Protein AF-A0A3C2A1V4-F1 (afdb_monomer_lite)

pLDDT: mean 94.2, std 7.48, range [55.81, 98.06]

Radius of gyration: 15.29 Å; chains: 1; bounding box: 38×34×36 Å

Structure (mmCIF, N/CA/C/O backbone):
data_AF-A0A3C2A1V4-F1
#
_entry.id   AF-A0A3C2A1V4-F1
#
loop_
_atom_site.group_PDB
_atom_site.id
_atom_site.type_symbol
_atom_site.label_atom_id
_atom_site.label_alt_id
_atom_site.label_comp_id
_atom_site.label_asym_id
_atom_site.label_entity_id
_atom_site.label_seq_id
_atom_site.pdbx_PDB_ins_code
_atom_site.Cartn_x
_atom_site.Cartn_y
_atom_site.Cartn_z
_atom_site.occupancy
_atom_site.B_iso_or_equiv
_atom_site.auth_seq_id
_atom_site.auth_comp_id
_atom_site.auth_asym_id
_atom_site.auth_atom_id
_atom_site.pdbx_PDB_model_num
ATOM 1 N N . GLY A 1 1 ? 0.078 0.273 22.210 1.00 79.69 1 GLY A N 1
ATOM 2 C CA . GLY A 1 1 ? -1.320 0.317 22.695 1.00 79.69 1 GLY A CA 1
ATOM 3 C C . GLY A 1 1 ? -2.096 -0.868 22.143 1.00 79.69 1 GLY A C 1
ATOM 4 O O . GLY A 1 1 ? -1.523 -1.583 21.327 1.00 79.69 1 GLY A O 1
ATOM 5 N N . PRO A 1 2 ? -3.346 -1.103 22.581 1.00 93.00 2 PRO A N 1
ATOM 6 C CA . PRO A 1 2 ? -4.205 -2.130 21.984 1.00 93.00 2 PRO A CA 1
ATOM 7 C C . PRO A 1 2 ? -4.496 -1.806 20.513 1.00 93.00 2 PRO A C 1
ATOM 9 O O . PRO A 1 2 ? -4.454 -0.637 20.129 1.00 93.00 2 PRO A O 1
ATOM 12 N N . ALA A 1 3 ? -4.786 -2.828 19.707 1.00 96.38 3 ALA A N 1
ATOM 13 C CA . ALA A 1 3 ? -5.153 -2.630 18.310 1.00 96.38 3 ALA A CA 1
ATOM 14 C C . ALA A 1 3 ? -6.516 -1.931 18.189 1.00 96.38 3 ALA A C 1
ATOM 16 O O . ALA A 1 3 ? -7.434 -2.221 18.959 1.00 96.38 3 ALA A O 1
ATOM 17 N N . GLN A 1 4 ? -6.641 -1.021 17.227 1.00 96.56 4 GLN A N 1
ATOM 18 C CA . GLN A 1 4 ? -7.856 -0.264 16.943 1.00 96.56 4 GLN A CA 1
ATOM 19 C C . GLN A 1 4 ? -8.193 -0.354 15.449 1.00 96.56 4 GLN A C 1
ATOM 21 O O . GLN A 1 4 ? -7.269 -0.384 14.628 1.00 96.56 4 GLN A O 1
ATOM 26 N N . PRO A 1 5 ? -9.488 -0.390 15.081 1.00 97.56 5 PRO A N 1
ATOM 27 C CA . PRO A 1 5 ? -9.902 -0.291 13.686 1.00 97.56 5 PRO A CA 1
ATOM 28 C C . PRO A 1 5 ? -9.336 0.983 13.055 1.00 97.56 5 PRO A C 1
ATOM 30 O O . PRO A 1 5 ? -9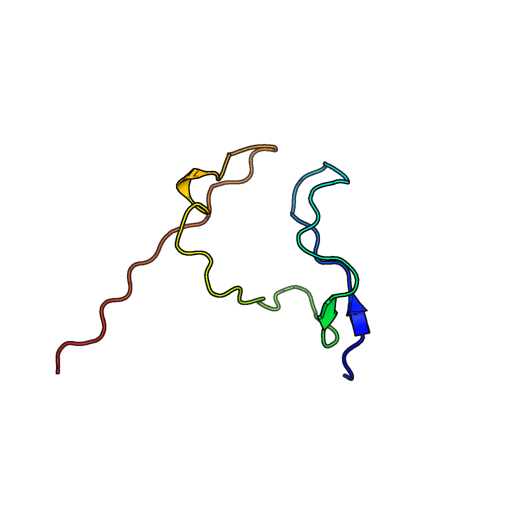.519 2.078 13.586 1.00 97.56 5 PRO A O 1
ATOM 33 N N . SER A 1 6 ? -8.610 0.823 11.953 1.00 97.38 6 SER A N 1
ATOM 34 C CA . SER A 1 6 ? -7.876 1.895 11.281 1.00 97.38 6 SER A CA 1
ATOM 35 C C . SER A 1 6 ? -8.102 1.846 9.772 1.00 97.38 6 SER A C 1
ATOM 37 O O . SER A 1 6 ? -8.339 0.782 9.199 1.00 97.38 6 SER A O 1
ATOM 39 N N . VAL A 1 7 ? -7.992 3.000 9.115 1.00 97.31 7 VAL A N 1
ATOM 40 C CA . VAL A 1 7 ? -8.017 3.100 7.650 1.00 97.31 7 VAL A CA 1
ATOM 41 C C . VAL A 1 7 ? -6.592 3.284 7.147 1.00 97.31 7 VAL A C 1
ATOM 43 O O . VAL A 1 7 ? -5.885 4.187 7.591 1.00 97.31 7 VAL A O 1
ATOM 46 N N . LEU A 1 8 ? -6.182 2.434 6.208 1.00 97.56 8 LEU A N 1
ATOM 47 C CA . LEU A 1 8 ? -4.925 2.569 5.482 1.00 97.56 8 LEU A CA 1
ATOM 48 C C . LEU A 1 8 ? -5.218 3.213 4.128 1.00 97.56 8 LEU A C 1
ATOM 50 O O . LEU A 1 8 ? -5.739 2.554 3.229 1.00 97.56 8 LEU A O 1
ATOM 54 N N . ALA A 1 9 ? -4.906 4.499 4.000 1.00 97.50 9 ALA A N 1
ATOM 55 C CA . ALA A 1 9 ? -5.066 5.256 2.762 1.00 97.50 9 ALA A CA 1
ATOM 56 C C . ALA A 1 9 ? -3.738 5.357 2.000 1.00 97.50 9 ALA A C 1
ATOM 58 O O . ALA A 1 9 ? -2.664 5.395 2.608 1.00 97.50 9 ALA A O 1
ATOM 59 N N . GLY A 1 10 ? -3.823 5.392 0.673 1.00 97.00 10 GLY A N 1
ATOM 60 C CA . GLY A 1 10 ? -2.702 5.721 -0.192 1.00 97.00 10 GLY A CA 1
ATOM 61 C C . GLY A 1 10 ? -2.424 7.230 -0.223 1.00 97.00 10 GLY A C 1
ATOM 62 O O . GLY A 1 10 ? -3.135 8.026 0.395 1.00 97.00 10 GLY A O 1
ATOM 63 N N . PRO A 1 11 ? -1.337 7.646 -0.889 1.00 96.88 11 PRO A N 1
ATOM 64 C CA . PRO A 1 11 ? -0.864 9.025 -0.841 1.00 96.88 11 PRO A CA 1
ATOM 65 C C . PRO A 1 11 ? -1.578 9.956 -1.832 1.00 96.88 11 PRO A C 1
ATOM 67 O O . PRO A 1 11 ? -1.292 11.156 -1.848 1.00 96.88 11 PRO A O 1
ATOM 70 N N . THR A 1 12 ? -2.444 9.440 -2.708 1.00 97.88 12 THR A N 1
ATOM 71 C CA . THR A 1 12 ? -3.053 10.261 -3.758 1.00 97.88 12 THR A CA 1
ATOM 72 C C . THR A 1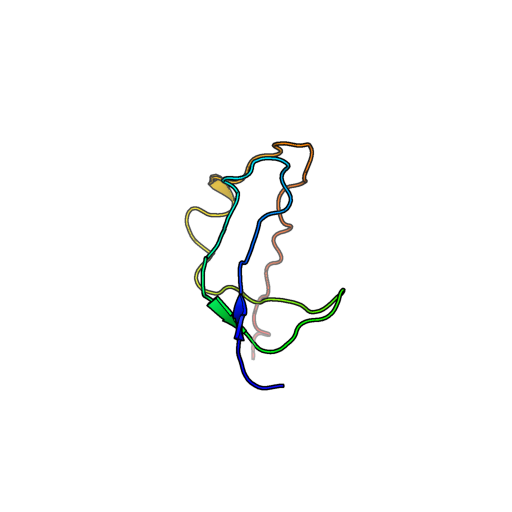 12 ? -4.166 11.160 -3.219 1.00 97.88 12 THR A C 1
ATOM 74 O O . THR A 1 12 ? -4.624 11.045 -2.087 1.00 97.88 12 THR A O 1
ATOM 77 N N . CYS A 1 13 ? -4.595 12.115 -4.045 1.00 96.62 13 CYS A N 1
ATOM 78 C CA . CYS A 1 13 ? -5.710 13.004 -3.716 1.00 96.62 13 CYS A CA 1
ATOM 79 C C . CYS A 1 13 ? -7.073 12.371 -4.030 1.00 96.62 13 CYS A C 1
ATOM 81 O O . CYS A 1 13 ? -8.089 13.057 -3.919 1.00 96.62 13 CYS A O 1
ATOM 83 N N . ASP A 1 14 ? -7.100 11.113 -4.475 1.00 97.44 14 ASP A N 1
ATOM 84 C CA . ASP A 1 14 ? -8.342 10.418 -4.767 1.00 97.44 14 ASP A CA 1
ATOM 85 C C . ASP A 1 14 ? -8.884 9.760 -3.495 1.00 97.44 14 ASP A C 1
ATOM 87 O O . ASP A 1 14 ? -8.211 8.968 -2.843 1.00 97.44 14 ASP A O 1
ATOM 91 N N . SER A 1 15 ? -10.131 10.072 -3.151 1.00 96.44 15 SER A N 1
ATOM 92 C CA . SER A 1 15 ? -10.807 9.513 -1.977 1.00 96.44 15 SER A CA 1
ATOM 93 C C . SER A 1 15 ? -10.948 7.988 -2.005 1.00 96.44 15 SER A C 1
ATOM 95 O O . SER A 1 15 ? -11.172 7.388 -0.955 1.00 96.44 15 SER A O 1
ATOM 97 N N . VAL A 1 16 ? -10.840 7.363 -3.185 1.00 96.88 16 VAL A N 1
ATOM 98 C CA . VAL A 1 16 ? -10.918 5.901 -3.320 1.00 96.88 16 VAL A CA 1
ATOM 99 C C . VAL A 1 16 ? -9.562 5.205 -3.200 1.00 96.88 16 VAL A C 1
ATOM 101 O O . VAL A 1 16 ? -9.523 3.977 -3.219 1.00 96.88 16 VAL A O 1
ATOM 104 N N . ASP A 1 17 ? -8.462 5.952 -3.054 1.00 97.75 17 ASP A N 1
ATOM 105 C CA . ASP A 1 17 ? -7.122 5.404 -2.819 1.00 97.75 17 ASP A CA 1
ATOM 106 C C . ASP A 1 17 ? -6.997 4.891 -1.377 1.00 97.75 17 ASP A C 1
ATOM 108 O O . ASP A 1 17 ? -6.386 5.497 -0.496 1.00 97.75 17 ASP A O 1
ATOM 112 N N . VAL A 1 18 ? -7.667 3.769 -1.120 1.00 97.94 18 VAL A N 1
ATOM 113 C CA . VAL A 1 18 ? -7.766 3.113 0.182 1.00 97.94 18 VAL A CA 1
ATOM 114 C C . VAL A 1 18 ? -7.325 1.662 0.034 1.00 97.94 18 VAL A C 1
ATOM 116 O O . VAL A 1 18 ? -7.912 0.888 -0.717 1.00 97.94 18 VAL A O 1
ATOM 119 N N . ILE A 1 19 ? -6.295 1.286 0.790 1.00 96.88 19 ILE A N 1
ATOM 120 C CA . ILE A 1 19 ? -5.698 -0.056 0.793 1.00 96.88 19 ILE A CA 1
ATOM 121 C C . ILE A 1 19 ? -6.540 -1.012 1.646 1.00 96.88 19 ILE A C 1
ATOM 123 O O . ILE A 1 19 ? -6.713 -2.180 1.304 1.00 96.88 19 ILE A O 1
ATOM 127 N N . GLY A 1 20 ? -7.067 -0.520 2.769 1.00 97.00 20 GLY A N 1
ATOM 128 C CA . GLY A 1 20 ? -7.893 -1.307 3.676 1.00 97.00 20 GLY A CA 1
ATOM 129 C C . GLY A 1 20 ? -8.676 -0.435 4.647 1.00 97.00 20 GLY A C 1
ATOM 130 O O . GLY A 1 20 ? -8.185 0.590 5.122 1.00 97.00 20 GLY A O 1
ATOM 131 N N . MET A 1 21 ? -9.895 -0.870 4.950 1.00 96.94 21 MET A N 1
ATOM 132 C CA . MET A 1 21 ? -10.766 -0.277 5.964 1.00 96.94 21 MET A CA 1
ATOM 133 C C . MET A 1 21 ? -10.862 -1.224 7.162 1.00 96.94 21 MET A C 1
ATOM 135 O O . MET A 1 21 ? -10.734 -2.437 6.998 1.00 96.94 21 MET A O 1
ATOM 139 N N . ASP A 1 22 ? -11.066 -0.664 8.355 1.00 97.00 22 ASP A N 1
ATOM 140 C CA . ASP A 1 22 ? -11.199 -1.406 9.617 1.00 97.00 22 ASP A CA 1
ATOM 141 C C . ASP A 1 22 ? -10.039 -2.375 9.914 1.00 97.00 22 ASP A C 1
ATOM 143 O O . ASP A 1 22 ? -10.209 -3.420 10.544 1.00 97.00 22 ASP A O 1
ATOM 147 N N . VAL A 1 23 ? -8.824 -2.015 9.491 1.00 97.19 23 VAL A N 1
ATOM 148 C CA . VAL A 1 23 ? -7.620 -2.812 9.734 1.00 97.19 23 VAL A CA 1
ATOM 149 C C . VAL A 1 23 ? -7.225 -2.668 11.208 1.00 97.19 23 VAL A C 1
ATOM 151 O O . VAL A 1 23 ? -6.975 -1.547 11.656 1.00 97.19 23 VAL A O 1
ATOM 154 N N . PRO A 1 24 ? -7.155 -3.758 11.993 1.00 97.38 24 PRO A N 1
ATOM 155 C CA . PRO A 1 24 ? -6.784 -3.679 13.400 1.00 97.38 24 PRO A CA 1
ATOM 156 C C . PRO A 1 24 ? -5.281 -3.411 13.535 1.00 97.38 24 PRO A C 1
ATOM 158 O O . PRO A 1 24 ? -4.461 -4.295 13.290 1.00 97.38 24 PRO A O 1
ATOM 161 N N . LEU A 1 25 ? -4.914 -2.200 13.956 1.00 97.06 25 LEU A N 1
ATOM 162 C CA . LEU A 1 25 ? -3.517 -1.777 14.099 1.00 97.06 25 LEU A CA 1
ATOM 163 C C . LEU A 1 25 ? -3.247 -1.190 15.484 1.00 97.06 25 LEU A C 1
ATOM 165 O O . LEU A 1 25 ? -4.128 -0.544 16.056 1.00 97.06 25 LEU A O 1
ATOM 169 N N . PRO A 1 26 ? -2.045 -1.387 16.054 1.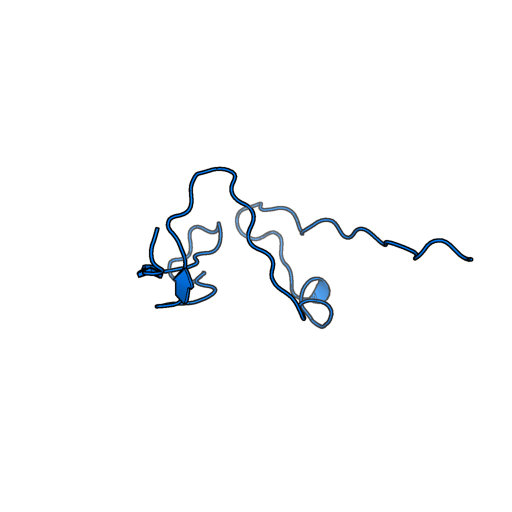00 96.62 26 PRO A N 1
ATOM 170 C CA . PRO A 1 26 ? -1.635 -0.611 17.217 1.00 96.62 26 PRO A CA 1
ATOM 171 C C . PRO A 1 26 ? -1.555 0.885 16.848 1.00 96.62 26 PRO A C 1
ATOM 173 O O . PRO A 1 26 ? -1.437 1.212 15.669 1.00 96.62 26 PRO A O 1
ATOM 176 N N . PRO A 1 27 ? -1.567 1.809 17.827 1.00 95.56 27 PRO A N 1
ATOM 177 C CA . PRO A 1 27 ? -1.335 3.225 17.557 1.00 95.56 27 PRO A CA 1
ATOM 178 C C . PRO A 1 27 ? 0.004 3.427 16.840 1.00 95.56 27 PRO A C 1
ATOM 180 O O . PRO A 1 27 ? 1.035 3.011 17.369 1.00 95.56 27 PRO A O 1
ATOM 183 N N . LEU A 1 28 ? -0.039 4.057 15.666 1.00 96.12 28 LEU A N 1
ATOM 184 C CA . LEU A 1 28 ? 1.127 4.375 14.843 1.00 96.12 28 LEU A CA 1
ATOM 185 C C . LEU A 1 28 ? 1.510 5.848 14.997 1.00 96.12 28 LEU A C 1
ATOM 187 O O . LEU A 1 28 ? 0.663 6.702 15.268 1.00 96.12 28 LEU A O 1
ATOM 191 N N . GLN A 1 29 ? 2.785 6.145 14.790 1.00 96.38 29 GLN A N 1
ATOM 192 C CA . GLN A 1 29 ? 3.330 7.493 14.716 1.00 96.38 29 GLN A CA 1
ATOM 193 C C . GLN A 1 29 ? 3.910 7.778 13.330 1.00 96.38 29 GLN A C 1
ATOM 195 O O . GLN A 1 29 ? 4.169 6.880 12.529 1.00 96.38 29 GLN A O 1
ATOM 200 N N . LEU A 1 30 ? 4.116 9.063 13.034 1.00 96.62 30 LEU A N 1
ATOM 201 C CA . LEU A 1 30 ? 4.808 9.463 11.813 1.00 96.62 30 LEU A CA 1
ATOM 202 C C . LEU A 1 30 ? 6.213 8.855 11.791 1.00 96.62 30 LEU A C 1
ATOM 204 O O . LEU A 1 30 ? 6.982 9.027 12.734 1.00 96.62 30 LEU A O 1
ATOM 208 N N . GLY A 1 31 ? 6.536 8.181 10.689 1.00 96.56 31 GLY A N 1
ATOM 209 C CA . GLY A 1 31 ? 7.811 7.490 10.503 1.00 96.56 31 GLY A CA 1
ATOM 210 C C . GLY A 1 31 ? 7.776 5.994 10.820 1.00 96.56 31 GLY A C 1
ATOM 211 O O . GLY A 1 31 ? 8.717 5.299 10.441 1.00 96.56 31 GLY A O 1
ATOM 212 N N . ASP A 1 32 ? 6.706 5.479 11.434 1.00 97.44 32 ASP A N 1
ATOM 213 C CA . ASP A 1 32 ? 6.527 4.033 11.572 1.00 97.44 32 ASP A CA 1
ATOM 214 C C . ASP A 1 32 ? 6.390 3.369 10.195 1.00 97.44 32 ASP A C 1
ATOM 216 O O . ASP A 1 32 ? 5.815 3.925 9.255 1.00 97.44 32 ASP A O 1
ATOM 220 N N . VAL A 1 33 ? 6.919 2.151 10.078 1.00 96.12 33 VAL A N 1
ATOM 221 C CA . VAL A 1 33 ? 6.933 1.391 8.824 1.00 96.12 33 VAL A CA 1
ATOM 222 C C . VAL A 1 33 ? 5.890 0.282 8.873 1.00 96.12 33 VAL A C 1
ATOM 224 O O . VAL A 1 33 ? 5.851 -0.512 9.813 1.00 96.12 33 VAL A O 1
ATOM 227 N N . LEU A 1 34 ? 5.083 0.192 7.817 1.00 95.31 34 LEU A N 1
ATOM 228 C CA . LEU A 1 34 ? 4.157 -0.913 7.585 1.00 95.31 34 LEU A CA 1
ATOM 229 C C . LEU A 1 34 ? 4.746 -1.886 6.564 1.00 95.31 34 LEU A C 1
ATOM 231 O O . LEU A 1 34 ? 5.208 -1.480 5.498 1.00 95.31 34 LEU A O 1
ATOM 235 N N . LEU A 1 35 ? 4.709 -3.178 6.888 1.00 95.12 35 LEU A N 1
ATOM 236 C CA . LEU A 1 35 ? 5.183 -4.246 6.015 1.00 95.12 35 LEU A CA 1
ATOM 237 C C . LEU A 1 35 ? 3.994 -4.973 5.382 1.00 95.12 35 LEU A C 1
ATOM 239 O O . LEU A 1 35 ? 3.150 -5.520 6.089 1.00 95.12 35 LEU A O 1
ATOM 243 N N . PHE A 1 36 ? 3.983 -5.041 4.053 1.00 95.00 36 PHE A N 1
ATOM 244 C CA . PHE A 1 36 ? 3.025 -5.829 3.282 1.00 95.00 36 PHE A CA 1
ATOM 245 C C . PHE A 1 36 ? 3.763 -6.980 2.603 1.00 95.00 36 PHE A C 1
ATOM 247 O O . PHE A 1 36 ? 4.709 -6.764 1.845 1.00 95.00 36 PHE A O 1
ATOM 254 N N . SER A 1 37 ? 3.350 -8.212 2.888 1.00 95.25 37 SER A N 1
ATOM 255 C CA . SER A 1 37 ? 3.882 -9.412 2.243 1.00 95.25 37 SER A CA 1
ATOM 256 C C . SER A 1 37 ? 3.057 -9.784 1.008 1.00 95.25 37 SER A C 1
ATOM 258 O O . SER A 1 37 ? 1.961 -9.273 0.793 1.00 95.25 37 SER A O 1
ATOM 260 N N . GLY A 1 38 ? 3.594 -10.665 0.159 1.00 94.56 38 GLY A N 1
ATOM 261 C CA . GLY A 1 38 ? 2.858 -11.178 -1.006 1.00 94.56 38 GLY A CA 1
ATOM 262 C C . GLY A 1 38 ? 2.684 -10.182 -2.158 1.00 94.56 38 GLY A C 1
ATOM 263 O O . GLY A 1 38 ? 2.001 -10.488 -3.127 1.00 94.56 38 GLY A O 1
ATOM 264 N N . ILE A 1 39 ? 3.345 -9.026 -2.107 1.00 95.38 39 ILE A N 1
ATOM 265 C CA . ILE A 1 39 ? 3.280 -7.976 -3.136 1.00 95.38 39 ILE A CA 1
ATOM 266 C C . ILE A 1 39 ? 4.278 -8.191 -4.287 1.00 95.38 39 ILE A C 1
ATOM 268 O O . ILE A 1 39 ? 4.744 -7.226 -4.879 1.00 95.38 39 ILE A O 1
ATOM 272 N N . GLY A 1 40 ? 4.672 -9.433 -4.578 1.00 93.62 40 GLY A N 1
ATOM 273 C CA . GLY A 1 40 ? 5.692 -9.728 -5.595 1.00 93.62 40 GLY A CA 1
ATOM 274 C C . GLY A 1 40 ? 5.157 -9.801 -7.027 1.00 93.62 40 GLY A C 1
ATOM 275 O O . GLY A 1 40 ? 5.883 -9.492 -7.962 1.00 93.62 40 GLY A O 1
ATOM 276 N N . ALA A 1 41 ? 3.899 -10.206 -7.209 1.00 95.88 41 ALA A N 1
ATOM 277 C CA . ALA A 1 41 ? 3.280 -10.351 -8.524 1.00 95.88 41 ALA A CA 1
ATOM 278 C C . ALA A 1 41 ? 2.261 -9.232 -8.768 1.00 95.88 41 ALA A C 1
ATOM 280 O O . ALA A 1 41 ? 1.467 -8.922 -7.881 1.00 95.88 41 ALA A O 1
ATOM 281 N N . TYR A 1 42 ? 2.254 -8.670 -9.981 1.00 95.12 42 TYR A N 1
ATOM 282 C CA . TYR A 1 42 ? 1.262 -7.693 -10.460 1.00 95.12 42 TYR A CA 1
ATOM 283 C C . TYR A 1 42 ? 1.155 -6.392 -9.644 1.00 95.12 42 TYR A C 1
ATOM 285 O O . TYR A 1 42 ? 0.172 -5.664 -9.772 1.00 95.12 42 TYR A O 1
ATOM 293 N N . SER A 1 43 ? 2.154 -6.072 -8.822 1.00 95.50 43 SER A N 1
ATOM 294 C CA . SER A 1 43 ? 2.210 -4.839 -8.033 1.00 95.50 43 SER A CA 1
ATOM 295 C C . SER A 1 43 ? 3.000 -3.759 -8.775 1.00 95.50 43 SER A C 1
ATOM 297 O O . SER A 1 43 ? 2.456 -2.725 -9.159 1.00 95.50 43 SER A O 1
ATOM 299 N N . SER A 1 44 ? 4.281 -4.020 -9.039 1.00 95.38 44 SER A N 1
ATOM 300 C CA . SER A 1 44 ? 5.215 -3.068 -9.642 1.00 95.38 44 SER A CA 1
ATOM 301 C C . SER A 1 44 ? 4.871 -2.762 -11.102 1.00 95.38 44 SER A C 1
ATOM 303 O O . SER A 1 44 ? 4.973 -1.617 -11.556 1.00 95.38 44 SER A O 1
ATOM 305 N N . GLU A 1 45 ? 4.383 -3.775 -11.816 1.00 95.69 45 GLU A N 1
ATOM 306 C CA . GLU A 1 45 ? 3.957 -3.710 -13.209 1.00 95.69 45 GLU A CA 1
ATOM 307 C C . GLU A 1 45 ? 2.725 -2.817 -13.369 1.00 95.69 45 GLU A C 1
ATOM 309 O O . GLU A 1 45 ? 2.645 -2.040 -14.319 1.00 95.69 45 GLU A O 1
ATOM 314 N N . CYS A 1 46 ? 1.798 -2.884 -12.410 1.00 95.69 46 CYS A N 1
ATOM 315 C CA . CYS A 1 46 ? 0.565 -2.099 -12.400 1.00 95.69 46 CYS A CA 1
ATOM 316 C C . CYS A 1 46 ? 0.750 -0.690 -11.809 1.00 95.69 46 CYS A C 1
ATOM 318 O O . CYS A 1 46 ? -0.155 0.139 -11.909 1.00 95.69 46 CYS A O 1
ATOM 320 N N . ALA A 1 47 ? 1.901 -0.393 -11.196 1.00 96.62 47 ALA A N 1
ATOM 321 C CA . ALA A 1 47 ? 2.154 0.905 -10.584 1.00 96.62 47 ALA A CA 1
ATOM 322 C C . ALA A 1 47 ? 2.236 2.025 -11.636 1.00 96.62 47 ALA A C 1
ATOM 324 O O . ALA A 1 47 ? 2.874 1.880 -12.686 1.00 96.62 47 ALA A O 1
ATOM 325 N N . SER A 1 48 ? 1.655 3.181 -11.319 1.00 96.81 48 SER A N 1
ATOM 326 C CA . SER A 1 48 ? 1.686 4.391 -12.148 1.00 96.81 48 SER A CA 1
ATOM 327 C C . SER A 1 48 ? 2.367 5.545 -11.411 1.00 96.81 48 SER A C 1
ATOM 329 O O . SER A 1 48 ? 2.653 5.446 -10.222 1.00 96.81 48 SER A O 1
ATOM 331 N N . THR A 1 49 ? 2.624 6.645 -12.118 1.00 98.06 49 THR A N 1
ATOM 332 C CA . THR A 1 49 ? 3.133 7.895 -11.529 1.00 98.06 49 THR A CA 1
ATOM 333 C C . THR A 1 49 ? 2.024 8.936 -11.363 1.00 98.06 49 THR A C 1
ATOM 335 O O . THR A 1 49 ? 2.246 10.138 -11.535 1.00 98.06 49 THR A O 1
ATOM 338 N N . PHE A 1 50 ? 0.794 8.476 -11.112 1.00 97.81 50 PHE A N 1
ATOM 339 C CA . PHE A 1 50 ? -0.352 9.346 -10.859 1.00 97.81 50 PHE A CA 1
ATOM 340 C C . PHE A 1 50 ? -0.079 10.272 -9.660 1.00 97.81 50 PHE A C 1
ATOM 342 O O . PHE A 1 50 ? 0.645 9.908 -8.734 1.00 97.81 50 PHE A O 1
ATOM 349 N N . ASN A 1 51 ? -0.585 11.507 -9.713 1.00 97.75 51 ASN A N 1
ATOM 350 C CA . ASN A 1 51 ? -0.258 12.595 -8.776 1.00 97.75 51 ASN A CA 1
ATOM 351 C C . ASN A 1 51 ? 1.246 12.897 -8.596 1.00 97.75 51 ASN A C 1
ATOM 353 O O . ASN A 1 51 ? 1.629 13.594 -7.661 1.00 97.75 51 ASN A O 1
ATOM 357 N N . GLY A 1 52 ? 2.104 12.416 -9.502 1.00 97.50 52 GLY A N 1
ATOM 358 C CA . GLY A 1 52 ? 3.544 12.663 -9.456 1.00 97.50 52 GLY A CA 1
ATOM 359 C C . GLY A 1 52 ? 4.305 11.815 -8.434 1.00 97.50 52 GLY A C 1
ATOM 360 O O . GLY A 1 52 ? 5.493 12.061 -8.229 1.00 97.50 52 GLY A O 1
ATOM 361 N N . PHE A 1 53 ? 3.674 10.813 -7.811 1.00 97.69 53 PHE A N 1
ATOM 362 C CA . PHE A 1 53 ? 4.381 9.895 -6.918 1.00 97.69 53 PHE A CA 1
ATOM 363 C C . PHE A 1 53 ? 5.301 8.955 -7.718 1.00 97.69 53 PHE A C 1
ATOM 365 O O . PHE A 1 53 ? 4.881 8.409 -8.742 1.00 97.69 53 PHE A O 1
ATOM 372 N N . PRO A 1 54 ? 6.563 8.756 -7.298 1.00 96.94 54 PRO A N 1
ATOM 373 C CA . PRO A 1 54 ? 7.465 7.829 -7.970 1.00 96.94 54 PRO A CA 1
ATOM 374 C C . PRO A 1 54 ? 7.053 6.375 -7.711 1.00 96.94 54 PRO A C 1
ATOM 376 O O . PRO A 1 54 ? 6.463 6.053 -6.680 1.00 96.94 54 PRO A O 1
ATOM 379 N N . LYS A 1 55 ? 7.425 5.471 -8.625 1.00 96.38 55 LYS A N 1
ATOM 380 C CA . LYS A 1 55 ? 7.284 4.0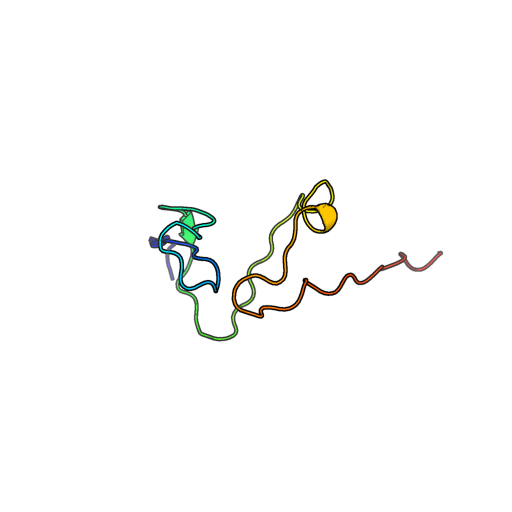27 -8.386 1.00 96.38 55 LYS A CA 1
ATOM 381 C C . LYS A 1 55 ? 8.194 3.582 -7.235 1.00 96.38 55 LYS A C 1
ATOM 383 O O . LYS A 1 55 ? 9.311 4.084 -7.100 1.00 96.38 55 LYS A O 1
ATOM 388 N N . THR A 1 56 ? 7.736 2.609 -6.448 1.00 95.12 56 THR A N 1
ATOM 389 C CA . THR A 1 56 ? 8.501 2.046 -5.326 1.00 95.12 56 THR A CA 1
ATOM 390 C C . THR A 1 56 ? 9.820 1.421 -5.811 1.00 95.12 56 THR A C 1
ATOM 392 O O . THR A 1 56 ? 9.791 0.609 -6.740 1.00 95.12 56 THR A O 1
ATOM 395 N N . PRO A 1 57 ? 10.975 1.755 -5.201 1.00 95.56 57 PRO A N 1
ATOM 396 C CA . PRO A 1 57 ? 12.252 1.121 -5.520 1.00 95.56 57 PRO A CA 1
ATOM 397 C C . PRO A 1 57 ? 12.236 -0.388 -5.249 1.00 95.56 57 PRO A C 1
ATOM 399 O O . PRO A 1 57 ? 11.731 -0.831 -4.218 1.00 95.56 57 PRO A O 1
ATOM 402 N N . ILE A 1 58 ? 12.840 -1.170 -6.147 1.00 95.06 58 ILE A N 1
ATOM 403 C CA . ILE A 1 58 ? 13.009 -2.618 -5.980 1.00 95.06 58 ILE A CA 1
ATOM 404 C C . ILE A 1 58 ? 14.450 -2.892 -5.564 1.00 95.06 58 ILE A C 1
ATOM 406 O O . ILE A 1 58 ? 15.391 -2.502 -6.256 1.00 95.06 58 ILE A O 1
ATOM 410 N N . VAL A 1 59 ? 14.615 -3.586 -4.441 1.00 94.31 59 VAL A N 1
ATOM 411 C CA . VAL A 1 59 ? 15.918 -4.029 -3.939 1.00 94.31 59 VAL A CA 1
ATOM 412 C C . VAL A 1 59 ? 15.950 -5.550 -3.969 1.00 94.31 59 VAL A C 1
ATOM 414 O O . VAL A 1 59 ? 15.108 -6.205 -3.359 1.00 94.31 59 VAL A O 1
ATOM 417 N N . SER A 1 60 ? 16.924 -6.113 -4.684 1.00 92.81 60 SER A N 1
ATOM 418 C CA . SER A 1 60 ? 17.182 -7.552 -4.673 1.00 92.81 60 SER A CA 1
ATOM 419 C C . SER A 1 60 ? 18.111 -7.886 -3.515 1.00 92.81 60 SER A C 1
ATOM 421 O O . SER A 1 60 ? 19.224 -7.367 -3.449 1.00 92.81 60 SER A O 1
ATOM 423 N N . ILE A 1 61 ? 17.667 -8.773 -2.629 1.00 91.75 61 ILE A N 1
ATOM 424 C CA . ILE A 1 61 ? 18.505 -9.363 -1.587 1.00 91.75 61 ILE A CA 1
ATOM 425 C C . ILE A 1 61 ? 18.826 -10.800 -1.985 1.00 91.75 61 ILE A C 1
ATOM 427 O O . ILE A 1 61 ? 17.938 -11.637 -2.130 1.00 91.75 61 ILE A O 1
ATOM 431 N N . THR A 1 62 ? 20.103 -11.084 -2.202 1.00 88.25 62 THR A N 1
ATOM 432 C CA . THR A 1 62 ? 20.574 -12.458 -2.363 1.00 88.25 62 THR A CA 1
ATOM 433 C C . THR A 1 62 ? 20.934 -12.962 -0.968 1.00 88.25 62 THR A C 1
ATOM 435 O O . THR A 1 62 ? 21.660 -12.253 -0.267 1.00 88.25 62 THR A O 1
ATOM 438 N N . PRO A 1 63 ? 20.444 -14.132 -0.520 1.00 80.75 63 PRO A N 1
ATOM 439 C CA . PRO A 1 63 ? 20.993 -14.732 0.686 1.00 80.75 63 PRO A CA 1
ATOM 440 C C . PRO A 1 63 ? 22.503 -14.914 0.494 1.00 80.75 63 PRO A C 1
ATOM 442 O O . PRO A 1 63 ? 22.932 -15.278 -0.606 1.00 80.75 63 PRO A O 1
ATOM 445 N N . GLU A 1 64 ? 23.301 -14.632 1.529 1.00 73.25 64 GLU A N 1
ATOM 446 C CA . GLU A 1 64 ? 24.723 -14.982 1.496 1.00 73.25 64 GLU A CA 1
ATOM 447 C C . GLU A 1 64 ? 24.832 -1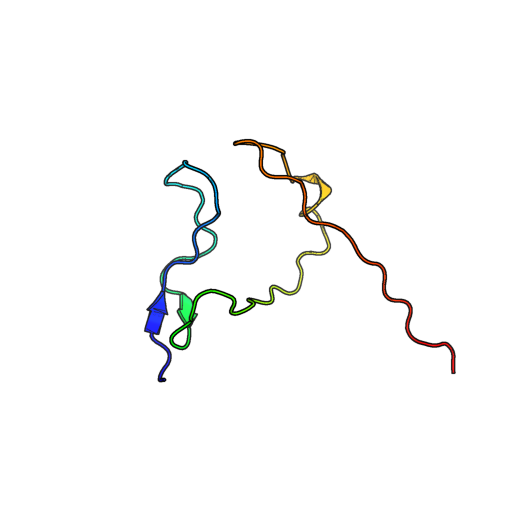6.470 1.145 1.00 73.25 64 GLU A C 1
ATOM 449 O O . GLU A 1 64 ? 24.147 -17.313 1.736 1.00 73.25 64 GLU A O 1
ATOM 454 N N . GLN A 1 65 ? 25.622 -16.781 0.113 1.00 55.81 65 GLN A N 1
ATOM 455 C CA . GLN A 1 65 ? 25.951 -18.169 -0.180 1.00 55.81 65 GLN A CA 1
ATOM 456 C C . GLN A 1 65 ? 26.721 -18.714 1.033 1.00 55.81 65 GLN A C 1
ATOM 458 O O . GLN A 1 65 ? 27.610 -18.006 1.511 1.00 55.81 65 GLN A O 1
ATOM 463 N N . PRO A 1 66 ? 26.371 -19.904 1.550 1.00 62.84 66 PRO A N 1
ATOM 464 C CA . PRO A 1 66 ? 27.110 -20.509 2.654 1.00 62.84 66 PRO A CA 1
ATOM 465 C C . PRO A 1 66 ? 28.586 -20.734 2.312 1.00 62.84 66 PRO A C 1
ATOM 467 O O . PRO A 1 66 ? 28.898 -20.938 1.113 1.00 62.84 66 PRO A O 1
#

Foldseek 3Di:
DFWWFDWAADPDPDPPRTPDGGDTDDDDDPPDDDDDPPCPPPNQVVDDCPVNNDGDDDDDDDPPDD

Secondary structure (DSSP, 8-state):
---EEEEEE-SSS-TT-EEEEEEEEPPP-TT------STTSSSTTT---GGGPPPPPP---PPPP-

Sequence (66 aa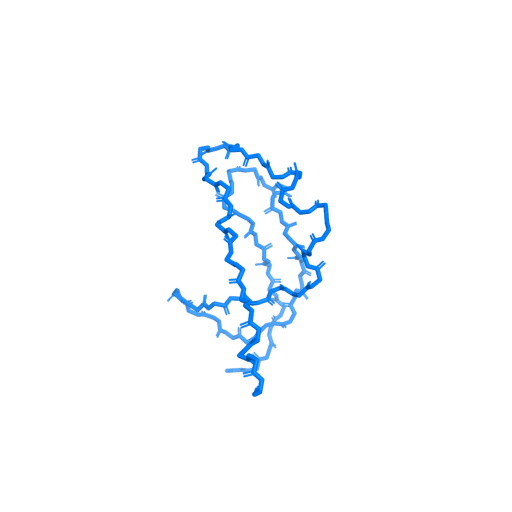):
GPAQPSVLAGPTCDSVDVIGMDVPLPPLQLGDVLLFSGIGAYSSECASTFNGFPKTPIVSITPEQP